Protein AF-A0A7K1ZPM9-F1 (afdb_monomer_lite)

Radius of gyration: 17.58 Å; chains: 1; bounding box: 45×34×34 Å

pLDDT: mean 94.52, std 7.37, range [56.03, 98.38]

Secondary structure (DSSP, 8-state):
-PPP--------HHHHHHHHHHHHHTT--HHHHHHHHHHHHHHHHHH-HHHHHHHHHHHHHHHHHHH-

Foldseek 3Di:
DPDDDDDDDDDDPVVVVVLVVVCVVVVHDSVVVVVVVVCVVVVVLVVDPVSVVVVVVVVVVVVVVVVD

Structure (mmCIF, N/CA/C/O backbone):
data_AF-A0A7K1ZPM9-F1
#
_entry.id   AF-A0A7K1ZPM9-F1
#
loop_
_atom_site.group_PDB
_atom_site.id
_atom_site.type_symbol
_atom_site.label_atom_id
_atom_site.label_alt_id
_atom_site.label_comp_id
_atom_site.label_asym_id
_atom_site.label_entity_id
_atom_site.label_seq_id
_atom_site.pdbx_PDB_ins_code
_atom_site.Cartn_x
_atom_site.Cartn_y
_atom_site.Cartn_z
_atom_site.occupancy
_atom_site.B_iso_or_equiv
_atom_site.auth_seq_id
_atom_site.auth_comp_id
_atom_site.auth_asym_id
_atom_site.auth_atom_id
_atom_site.pdbx_PDB_model_num
ATOM 1 N N . MET A 1 1 ? 3.499 -21.725 1.349 1.00 56.03 1 MET A N 1
ATOM 2 C CA . MET A 1 1 ? 3.012 -20.440 1.912 1.00 56.03 1 MET A CA 1
ATOM 3 C C . MET A 1 1 ? 3.723 -19.284 1.217 1.00 56.03 1 MET A C 1
ATOM 5 O O . MET A 1 1 ? 4.923 -19.394 0.996 1.00 56.03 1 MET A O 1
ATOM 9 N N . LYS A 1 2 ? 3.029 -18.194 0.850 1.00 74.62 2 LYS A N 1
ATOM 10 C CA . LYS A 1 2 ? 3.709 -16.971 0.373 1.00 74.62 2 LYS A CA 1
ATOM 11 C C . LYS A 1 2 ? 4.547 -16.393 1.521 1.00 74.62 2 LYS A C 1
ATOM 13 O O . LYS A 1 2 ? 4.048 -16.285 2.637 1.00 74.62 2 LYS A O 1
ATOM 18 N N . LYS A 1 3 ? 5.809 -16.045 1.256 1.00 87.25 3 LYS A N 1
ATOM 19 C CA . LYS A 1 3 ? 6.719 -15.455 2.250 1.00 87.25 3 LYS A CA 1
ATOM 20 C C . LYS A 1 3 ? 6.199 -14.069 2.653 1.00 87.25 3 LYS A C 1
ATOM 22 O O . LYS A 1 3 ? 6.047 -13.205 1.792 1.00 87.25 3 LYS A O 1
ATOM 27 N N . ILE A 1 4 ? 5.913 -13.869 3.939 1.00 88.94 4 ILE A N 1
ATOM 28 C CA . ILE A 1 4 ? 5.505 -12.569 4.489 1.00 88.94 4 ILE A CA 1
ATOM 29 C C . ILE A 1 4 ? 6.770 -11.777 4.821 1.00 88.94 4 ILE A C 1
ATOM 31 O O . ILE A 1 4 ? 7.704 -12.314 5.416 1.00 88.94 4 ILE A O 1
ATOM 35 N N . LYS A 1 5 ? 6.802 -10.500 4.437 1.00 91.31 5 LYS A N 1
ATOM 36 C CA . LYS A 1 5 ? 7.852 -9.555 4.826 1.00 91.31 5 LYS A CA 1
ATOM 37 C C . LYS A 1 5 ? 7.199 -8.396 5.571 1.00 91.31 5 LYS A C 1
ATOM 39 O O . LYS A 1 5 ? 6.362 -7.707 4.997 1.00 91.31 5 LYS A O 1
ATOM 44 N N . ALA A 1 6 ? 7.568 -8.204 6.836 1.00 93.50 6 ALA A N 1
ATOM 45 C CA . ALA A 1 6 ? 7.140 -7.040 7.603 1.00 93.50 6 ALA A CA 1
ATOM 46 C C . ALA A 1 6 ? 7.797 -5.771 7.039 1.00 93.50 6 ALA A C 1
ATOM 48 O O . ALA A 1 6 ? 8.965 -5.793 6.642 1.00 93.50 6 ALA A O 1
ATOM 49 N N . MET A 1 7 ? 7.033 -4.683 6.976 1.00 92.88 7 MET A N 1
ATOM 50 C CA . MET A 1 7 ? 7.480 -3.385 6.473 1.00 92.88 7 MET A CA 1
ATOM 51 C C . MET A 1 7 ? 6.849 -2.274 7.312 1.00 92.88 7 MET A C 1
ATOM 53 O O . MET A 1 7 ? 5.691 -2.390 7.707 1.00 92.88 7 MET A O 1
ATOM 57 N N . THR A 1 8 ? 7.601 -1.200 7.544 1.00 94.38 8 THR A N 1
ATOM 58 C CA . THR A 1 8 ? 7.123 0.009 8.227 1.00 94.38 8 THR A CA 1
ATOM 59 C C . THR A 1 8 ? 6.954 1.121 7.201 1.00 94.38 8 THR A C 1
ATOM 61 O O . THR A 1 8 ? 7.845 1.343 6.382 1.00 94.38 8 THR A O 1
ATOM 64 N N . ILE A 1 9 ? 5.824 1.823 7.248 1.00 91.81 9 ILE A N 1
ATOM 65 C CA . ILE A 1 9 ? 5.524 2.971 6.387 1.00 91.81 9 ILE A CA 1
ATOM 66 C C . ILE A 1 9 ? 5.401 4.196 7.289 1.00 91.81 9 ILE A C 1
ATOM 68 O O . ILE A 1 9 ? 4.813 4.111 8.365 1.00 91.81 9 ILE A O 1
ATOM 72 N N . ARG A 1 10 ? 5.976 5.323 6.867 1.00 96.12 10 ARG A N 1
ATOM 73 C CA . ARG A 1 10 ? 5.762 6.611 7.531 1.00 96.12 10 ARG A CA 1
ATOM 74 C C . ARG A 1 10 ? 4.567 7.292 6.879 1.00 96.12 10 ARG A C 1
ATOM 76 O O . ARG A 1 10 ? 4.547 7.424 5.659 1.00 96.12 10 ARG A O 1
ATOM 83 N N . LEU A 1 11 ? 3.610 7.702 7.697 1.00 95.88 11 LEU A N 1
ATOM 84 C CA . LEU A 1 11 ? 2.437 8.467 7.291 1.00 95.88 11 LEU A CA 1
ATOM 85 C C . LEU A 1 11 ? 2.497 9.837 7.959 1.00 95.88 11 LEU A C 1
ATOM 87 O O . LEU A 1 11 ? 3.110 9.985 9.021 1.00 95.88 11 LEU A O 1
ATOM 91 N N . THR A 1 12 ? 1.860 10.831 7.350 1.00 98.38 12 THR A N 1
ATOM 92 C CA . THR A 1 12 ? 1.544 12.060 8.082 1.00 98.38 12 THR A CA 1
ATOM 93 C C . THR A 1 12 ? 0.520 11.750 9.180 1.00 98.38 12 THR A C 1
ATOM 95 O O . THR A 1 12 ? -0.187 10.741 9.121 1.00 98.38 12 THR A O 1
ATOM 98 N N . ALA A 1 13 ? 0.425 12.614 10.194 1.00 97.94 13 ALA A N 1
ATOM 99 C CA . ALA A 1 13 ? -0.569 12.456 11.260 1.00 97.94 13 ALA A CA 1
ATOM 100 C C . ALA A 1 13 ? -2.011 12.447 10.713 1.00 97.94 13 ALA A C 1
ATOM 102 O O . ALA A 1 13 ? -2.855 11.683 11.177 1.00 97.94 13 ALA A O 1
ATOM 103 N N . GLU A 1 14 ? -2.262 13.252 9.679 1.00 98.25 14 GLU A N 1
ATOM 104 C CA . GLU A 1 14 ? -3.539 13.302 8.967 1.00 98.25 14 GLU A CA 1
ATOM 105 C C . GLU A 1 14 ? -3.852 11.962 8.288 1.00 98.25 14 GLU A C 1
ATOM 107 O O . GLU A 1 14 ? -4.877 11.354 8.580 1.00 98.25 14 GLU A O 1
ATOM 112 N N . GLN A 1 15 ? -2.920 11.422 7.496 1.00 97.50 15 GLN A N 1
ATOM 113 C CA . GLN A 1 15 ? -3.099 10.128 6.827 1.00 97.50 15 GLN A CA 1
ATOM 114 C C . GLN A 1 15 ? -3.302 8.971 7.812 1.00 97.50 15 GLN A C 1
ATOM 116 O O . GLN A 1 15 ? -4.049 8.038 7.521 1.00 97.50 15 GLN A O 1
ATOM 121 N N . ALA A 1 16 ? -2.630 9.004 8.967 1.00 97.62 16 ALA A N 1
ATOM 122 C CA . ALA A 1 16 ? -2.831 8.008 10.014 1.00 97.62 16 ALA A CA 1
ATOM 123 C C . ALA A 1 16 ? -4.258 8.081 10.581 1.00 97.62 16 ALA A C 1
ATOM 125 O O . ALA A 1 16 ? -4.935 7.058 10.653 1.00 97.62 16 ALA A O 1
ATOM 126 N N . THR A 1 17 ? -4.737 9.292 10.883 1.00 98.31 17 THR A N 1
ATOM 127 C CA . THR A 1 17 ? -6.103 9.535 11.377 1.00 98.31 17 THR A CA 1
ATOM 128 C C . THR A 1 17 ? -7.166 9.081 10.372 1.00 98.31 17 THR A C 1
ATOM 130 O O . THR A 1 17 ? -8.129 8.400 10.733 1.00 98.3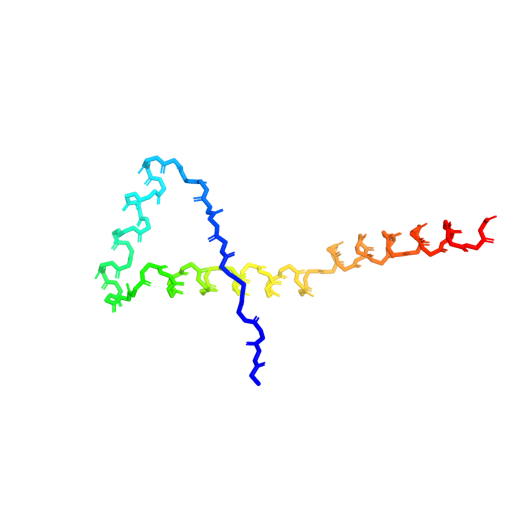1 17 THR A O 1
ATOM 133 N N . GLU A 1 18 ? -6.993 9.417 9.092 1.00 97.94 18 GLU A N 1
ATOM 134 C CA . GLU A 1 18 ? -7.904 8.995 8.023 1.00 97.94 18 GLU A CA 1
ATOM 135 C C . GLU A 1 18 ? -7.943 7.468 7.888 1.00 97.94 18 GLU A C 1
ATOM 137 O O . GLU A 1 18 ? -9.017 6.864 7.833 1.00 97.94 18 GLU A O 1
ATOM 142 N N . LEU A 1 19 ? -6.773 6.824 7.892 1.00 97.44 19 LEU A N 1
ATOM 143 C CA . LEU A 1 19 ? -6.654 5.373 7.791 1.00 97.44 19 LEU A CA 1
ATOM 144 C C . LEU A 1 19 ? -7.302 4.652 8.981 1.00 97.44 19 LEU A C 1
ATOM 146 O O . LEU A 1 19 ? -7.984 3.643 8.786 1.00 97.44 19 LEU A O 1
ATOM 150 N N . GLU A 1 20 ? -7.106 5.157 10.199 1.00 97.81 20 GLU A N 1
ATOM 151 C CA . GLU A 1 20 ? -7.748 4.644 11.415 1.00 97.81 20 GLU A CA 1
ATOM 152 C C . GLU A 1 20 ? -9.271 4.772 11.346 1.00 97.81 20 GLU A C 1
ATOM 154 O O . GLU A 1 20 ? -9.992 3.833 11.699 1.00 97.81 20 GLU A O 1
ATOM 159 N N . THR A 1 21 ? -9.762 5.900 10.831 1.00 98.25 21 THR A N 1
ATOM 160 C CA . THR A 1 21 ? -11.196 6.152 10.651 1.00 98.25 21 THR A CA 1
ATOM 161 C C . THR A 1 21 ? -11.808 5.142 9.683 1.00 98.25 21 THR A C 1
ATOM 163 O O . THR A 1 21 ? -12.786 4.477 10.028 1.00 98.25 21 THR A O 1
ATOM 166 N N . VAL A 1 22 ? -11.200 4.956 8.506 1.00 97.94 22 VAL A N 1
ATOM 167 C CA . VAL A 1 22 ? -11.648 3.969 7.507 1.00 97.94 22 VAL A CA 1
ATOM 168 C C . VAL A 1 22 ? -11.654 2.561 8.099 1.00 97.94 22 VAL A C 1
ATOM 170 O O . VAL A 1 22 ? -12.658 1.857 8.014 1.00 97.94 22 VAL A O 1
ATOM 173 N N . ALA A 1 23 ? -10.563 2.160 8.756 1.00 98.06 23 ALA A N 1
ATOM 174 C CA . ALA A 1 23 ? -10.447 0.841 9.373 1.00 98.06 23 ALA A CA 1
ATOM 175 C C . ALA A 1 23 ? -11.534 0.592 10.434 1.00 98.06 23 ALA A C 1
ATOM 177 O O . ALA A 1 23 ? -12.110 -0.498 10.495 1.00 98.06 23 ALA A O 1
ATOM 178 N N . THR A 1 24 ? -11.845 1.615 11.233 1.00 98.38 24 THR A N 1
ATOM 179 C CA . THR A 1 24 ? -12.873 1.559 12.277 1.00 98.38 24 THR A CA 1
ATOM 180 C C . THR A 1 24 ? -14.271 1.404 11.683 1.00 98.38 24 THR A C 1
ATOM 182 O O . THR A 1 24 ? -15.014 0.512 12.099 1.00 98.38 24 THR A O 1
ATOM 185 N N . VAL A 1 25 ? -14.623 2.222 10.686 1.00 98.31 25 VAL A N 1
ATOM 186 C CA . VAL A 1 25 ? -15.931 2.169 10.009 1.00 98.31 25 VAL A CA 1
ATOM 187 C C . VAL A 1 25 ? -16.130 0.825 9.302 1.00 98.31 25 VAL A C 1
ATOM 189 O O . VAL A 1 25 ? -17.178 0.196 9.457 1.00 98.31 25 VAL A O 1
ATOM 192 N N . ASP A 1 26 ? -15.098 0.335 8.613 1.00 97.25 26 ASP A N 1
ATOM 193 C CA . ASP A 1 26 ? -15.134 -0.930 7.871 1.00 97.25 26 ASP A CA 1
ATOM 194 C C . ASP A 1 26 ? -14.997 -2.174 8.766 1.00 97.25 26 ASP A C 1
ATOM 196 O O . ASP A 1 26 ? -15.064 -3.305 8.270 1.00 97.25 26 ASP A O 1
ATOM 200 N N . LYS A 1 27 ? -14.794 -1.989 10.080 1.00 97.75 27 LYS A N 1
ATOM 201 C CA . LYS A 1 27 ? -14.546 -3.050 11.073 1.00 97.75 27 LYS A CA 1
ATOM 202 C C . LYS A 1 27 ? -13.413 -3.991 10.653 1.00 97.75 27 LYS A C 1
ATOM 204 O O . LYS A 1 27 ? -13.514 -5.213 10.775 1.00 97.75 27 LYS A O 1
ATOM 209 N N . GLN A 1 28 ? -12.328 -3.422 10.135 1.00 97.56 28 GLN A N 1
ATOM 210 C CA . GLN A 1 28 ? -11.174 -4.165 9.638 1.00 97.56 28 GLN A CA 1
ATOM 211 C C . GLN A 1 28 ? -9.890 -3.737 10.345 1.00 97.56 28 GLN A C 1
ATOM 213 O O . GLN A 1 28 ? -9.721 -2.568 10.675 1.00 97.56 28 GLN A O 1
ATOM 218 N N . PRO A 1 29 ? -8.923 -4.653 10.532 1.00 97.56 29 PRO A N 1
ATOM 219 C CA . PRO A 1 29 ? -7.596 -4.260 10.977 1.00 97.56 29 PRO A CA 1
ATOM 220 C C . PRO A 1 29 ? -6.961 -3.280 9.983 1.00 97.56 29 PRO A C 1
ATOM 222 O O . PRO A 1 29 ? -7.004 -3.521 8.776 1.00 97.56 29 PRO A O 1
ATOM 225 N N . ILE A 1 30 ? -6.258 -2.256 10.479 1.00 95.94 30 ILE A N 1
ATOM 226 C CA . ILE A 1 30 ? -5.497 -1.301 9.646 1.00 95.94 30 ILE A CA 1
ATOM 227 C C . IL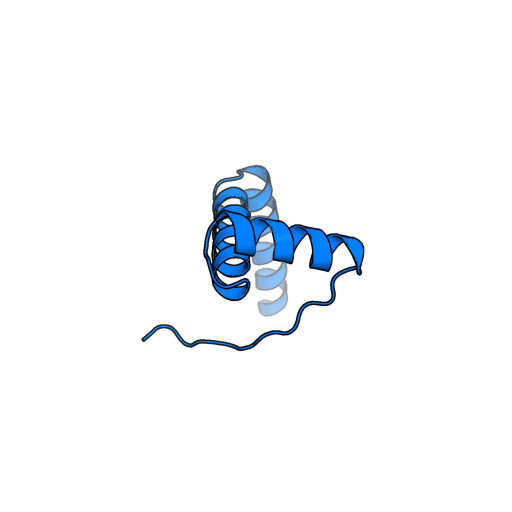E A 1 30 ? -4.592 -2.031 8.640 1.00 95.94 30 ILE A C 1
ATOM 229 O O . ILE A 1 30 ? -4.512 -1.669 7.468 1.00 95.94 30 ILE A O 1
ATOM 233 N N . SER A 1 31 ? -3.947 -3.120 9.076 1.00 94.81 31 SER A N 1
ATOM 234 C CA . SER A 1 31 ? -3.086 -3.926 8.202 1.00 94.81 31 SER A CA 1
ATOM 235 C C . SER A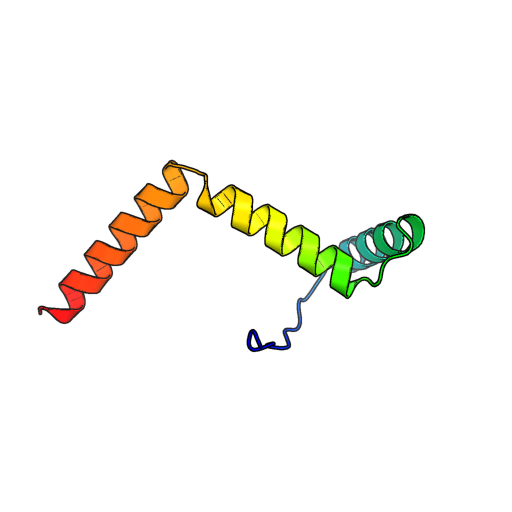 1 31 ? -3.828 -4.544 7.012 1.00 94.81 31 SER A C 1
ATOM 237 O O . SER A 1 31 ? -3.230 -4.717 5.953 1.00 94.81 31 SER A O 1
ATOM 239 N N . GLU A 1 32 ? -5.114 -4.864 7.155 1.00 96.25 32 GLU A N 1
ATOM 240 C CA . GLU A 1 32 ? -5.938 -5.400 6.073 1.00 96.25 32 GLU A CA 1
ATOM 241 C C . GLU A 1 32 ? -6.352 -4.303 5.093 1.00 96.25 32 GLU A C 1
ATOM 243 O O . GLU A 1 32 ? -6.235 -4.498 3.883 1.00 96.25 32 GLU A O 1
ATOM 248 N N . VAL A 1 33 ? -6.730 -3.126 5.601 1.00 96.69 33 VAL A N 1
ATOM 249 C CA . VAL A 1 33 ? -7.013 -1.943 4.774 1.00 96.69 33 VAL A CA 1
ATOM 250 C C . VAL A 1 33 ? -5.797 -1.591 3.912 1.00 96.69 33 VAL A C 1
ATOM 252 O O . VAL A 1 33 ? -5.906 -1.479 2.689 1.00 96.69 33 VAL A O 1
ATOM 255 N N . ILE A 1 34 ? -4.605 -1.539 4.515 1.00 95.94 34 ILE A N 1
ATOM 256 C CA . ILE A 1 34 ? -3.352 -1.284 3.794 1.00 95.94 34 ILE A CA 1
ATOM 257 C C . ILE A 1 34 ? -3.039 -2.386 2.777 1.00 95.94 34 ILE A C 1
ATOM 259 O O . ILE A 1 34 ? -2.660 -2.083 1.644 1.00 95.94 34 ILE A O 1
ATOM 263 N N . ARG A 1 35 ? -3.224 -3.668 3.124 1.00 94.62 35 ARG A N 1
ATOM 264 C CA . ARG A 1 35 ? -3.022 -4.769 2.167 1.00 94.62 35 ARG A CA 1
ATOM 265 C C . ARG A 1 35 ? -3.930 -4.633 0.947 1.00 94.62 35 ARG A C 1
ATOM 267 O O . ARG A 1 35 ? -3.448 -4.800 -0.175 1.00 94.62 35 ARG A O 1
ATOM 274 N N . LYS A 1 36 ? -5.209 -4.303 1.148 1.00 96.06 36 LYS A N 1
ATOM 275 C CA . LYS A 1 36 ? -6.172 -4.078 0.061 1.00 96.06 36 LYS A CA 1
ATOM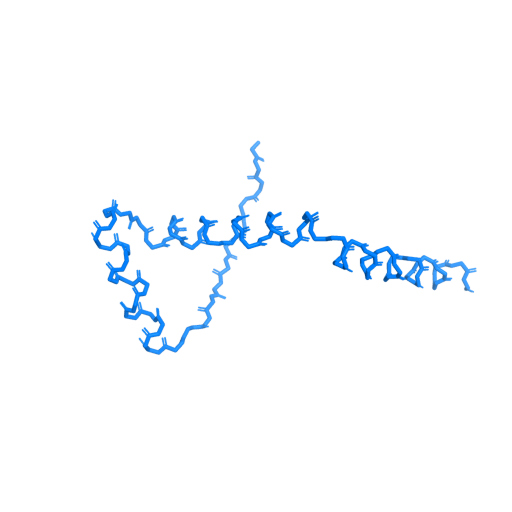 276 C C . LYS A 1 36 ? -5.781 -2.881 -0.799 1.00 96.06 36 LYS A C 1
ATOM 278 O O . LYS A 1 36 ? -5.755 -3.017 -2.021 1.00 96.06 36 LYS A O 1
ATOM 283 N N . ALA A 1 37 ? -5.402 -1.760 -0.185 1.00 95.62 37 ALA A N 1
ATOM 284 C CA . ALA A 1 37 ? -4.952 -0.566 -0.898 1.00 95.62 37 ALA A CA 1
ATOM 285 C C . ALA A 1 37 ? -3.720 -0.851 -1.777 1.00 95.62 37 ALA A C 1
ATOM 287 O O . ALA A 1 37 ? -3.713 -0.529 -2.967 1.00 95.62 37 ALA A O 1
ATOM 288 N N . ILE A 1 38 ? -2.712 -1.543 -1.232 1.00 95.81 38 ILE A N 1
ATOM 289 C CA . ILE A 1 38 ? -1.511 -1.949 -1.979 1.00 95.81 38 ILE A CA 1
ATOM 290 C C . ILE A 1 38 ? -1.881 -2.892 -3.129 1.00 95.81 38 ILE A C 1
ATOM 292 O O . ILE A 1 38 ? -1.428 -2.695 -4.258 1.00 95.81 38 ILE A O 1
ATOM 296 N N . ALA A 1 39 ? -2.705 -3.912 -2.870 1.00 96.44 39 ALA A N 1
ATOM 297 C CA . ALA A 1 39 ? -3.112 -4.878 -3.886 1.00 96.44 39 ALA A CA 1
ATOM 298 C C . ALA A 1 39 ? -3.890 -4.213 -5.029 1.00 96.44 39 ALA A C 1
ATOM 300 O O . ALA A 1 39 ? -3.626 -4.503 -6.198 1.00 96.44 39 ALA A O 1
ATOM 301 N N . HIS A 1 40 ? -4.800 -3.296 -4.696 1.00 97.56 40 HIS A N 1
ATOM 302 C CA . HIS A 1 40 ? -5.556 -2.515 -5.665 1.00 97.56 40 HIS A CA 1
ATOM 303 C C . HIS A 1 40 ? -4.626 -1.647 -6.518 1.00 97.56 40 HIS A C 1
ATOM 305 O O . HIS A 1 40 ? -4.639 -1.761 -7.744 1.00 97.56 40 HIS A O 1
ATOM 311 N N . HIS A 1 41 ? -3.761 -0.849 -5.885 1.00 97.62 41 HIS A N 1
ATOM 312 C CA . HIS A 1 41 ? -2.843 0.042 -6.590 1.00 97.62 41 HIS A CA 1
ATOM 313 C C . HIS A 1 41 ? -1.888 -0.732 -7.510 1.00 97.62 41 HIS A C 1
ATOM 315 O O . HIS A 1 41 ? -1.814 -0.462 -8.708 1.00 97.62 41 HIS A O 1
ATOM 321 N N . VAL A 1 42 ? -1.200 -1.753 -6.988 1.00 96.81 42 VAL A N 1
ATOM 322 C CA . VAL A 1 42 ? -0.276 -2.578 -7.784 1.00 96.81 42 VAL A CA 1
ATOM 323 C C . VAL A 1 42 ? -1.020 -3.318 -8.896 1.00 96.81 42 VAL A C 1
ATOM 325 O O . VAL A 1 42 ? -0.511 -3.424 -10.012 1.00 96.81 42 VAL A O 1
ATOM 328 N N . GLY A 1 43 ? -2.224 -3.820 -8.621 1.00 97.50 43 GLY A N 1
ATOM 329 C CA . GLY A 1 43 ? -3.074 -4.469 -9.615 1.00 97.50 43 GLY A CA 1
ATOM 330 C C . GLY A 1 43 ? -3.454 -3.533 -10.763 1.00 97.50 43 GLY A C 1
ATOM 331 O O . GLY A 1 43 ? -3.366 -3.937 -11.922 1.00 97.50 43 GLY A O 1
ATOM 332 N N . ALA A 1 44 ? -3.812 -2.285 -10.455 1.00 97.62 44 ALA A N 1
ATOM 333 C CA . ALA A 1 44 ? -4.104 -1.256 -11.447 1.00 97.62 44 ALA A CA 1
ATOM 334 C C . ALA A 1 44 ? -2.860 -0.911 -12.283 1.00 97.62 44 ALA A C 1
ATOM 336 O O . ALA A 1 44 ? -2.912 -0.987 -13.510 1.00 97.62 44 ALA A O 1
ATOM 337 N N . ARG A 1 45 ? -1.709 -0.651 -11.640 1.00 97.38 45 ARG A N 1
ATOM 338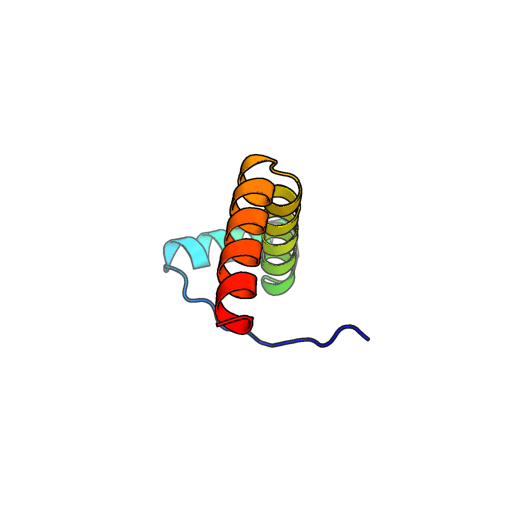 C CA . ARG A 1 45 ? -0.436 -0.378 -12.340 1.00 97.38 45 ARG A CA 1
ATOM 339 C C . ARG A 1 45 ? -0.039 -1.518 -13.276 1.00 97.38 45 ARG A C 1
ATOM 341 O O . ARG A 1 45 ? 0.349 -1.271 -14.407 1.00 97.38 45 ARG A O 1
ATOM 348 N N . LYS A 1 46 ? -0.199 -2.777 -12.858 1.00 95.56 46 LYS A N 1
ATOM 349 C CA . LYS A 1 46 ? 0.098 -3.947 -13.705 1.00 95.56 46 LYS A CA 1
ATOM 350 C C . LYS A 1 46 ? -0.764 -4.046 -14.961 1.00 95.56 46 LYS A C 1
ATOM 352 O O . LYS A 1 46 ? -0.379 -4.766 -15.878 1.00 95.56 46 LYS A O 1
ATOM 357 N N . LYS A 1 47 ? -1.937 -3.411 -14.998 1.00 95.69 47 LYS A N 1
ATOM 358 C CA . LYS A 1 47 ? -2.829 -3.418 -16.166 1.00 95.69 47 LYS A CA 1
ATOM 359 C C . LYS A 1 47 ? -2.592 -2.224 -17.090 1.00 95.69 47 LYS A C 1
ATOM 361 O O . LYS A 1 47 ? -2.893 -2.353 -18.271 1.00 95.69 47 LYS A O 1
ATOM 366 N N . ASP A 1 48 ? -2.015 -1.141 -16.576 1.00 97.88 48 ASP A N 1
ATOM 367 C CA . ASP A 1 48 ? -1.704 0.080 -17.322 1.00 97.88 48 ASP A CA 1
ATOM 368 C C . ASP A 1 48 ? -0.691 -0.188 -18.462 1.00 97.88 48 ASP A C 1
ATOM 370 O O . ASP A 1 48 ? 0.434 -0.620 -18.182 1.00 97.88 48 ASP A O 1
ATOM 374 N N . PRO A 1 49 ? -1.064 0.048 -19.739 1.00 96.88 49 PRO A N 1
ATOM 375 C CA . PRO A 1 49 ? -0.162 -0.101 -20.882 1.00 96.88 49 PRO A CA 1
ATOM 376 C C . PRO A 1 49 ? 1.103 0.755 -20.771 1.00 96.88 49 PRO A C 1
ATOM 378 O O . PRO A 1 49 ? 2.196 0.234 -20.967 1.00 96.88 49 PRO A O 1
ATOM 381 N N . VAL A 1 50 ? 0.980 2.016 -20.347 1.00 97.44 50 VAL A N 1
ATOM 382 C CA . VAL A 1 50 ? 2.118 2.945 -20.237 1.00 97.44 50 VAL A CA 1
ATOM 383 C C . VAL A 1 50 ? 3.115 2.444 -19.195 1.00 97.44 50 VAL A C 1
ATOM 385 O O . VAL A 1 50 ? 4.328 2.475 -19.401 1.00 97.44 50 VAL A O 1
ATOM 388 N N . PHE A 1 51 ? 2.614 1.915 -18.075 1.00 97.00 51 PHE A N 1
ATOM 389 C CA . PHE A 1 51 ? 3.471 1.291 -17.069 1.00 97.00 51 PHE A CA 1
ATOM 390 C C . PHE A 1 51 ? 4.186 0.046 -17.604 1.00 97.00 51 PHE A C 1
ATOM 392 O O . PHE A 1 51 ? 5.361 -0.157 -17.301 1.00 97.00 51 PHE A O 1
ATOM 399 N N . LYS A 1 52 ? 3.490 -0.798 -18.376 1.00 97.25 52 LYS A N 1
ATOM 400 C CA . LYS A 1 52 ? 4.085 -2.006 -18.968 1.00 97.25 52 LYS A CA 1
ATOM 401 C C . LYS A 1 52 ? 5.190 -1.662 -19.954 1.00 97.25 52 LYS A C 1
ATOM 403 O O . LYS A 1 52 ? 6.221 -2.326 -19.927 1.00 97.25 52 LYS A O 1
ATOM 408 N N . ASP A 1 53 ? 4.989 -0.647 -20.783 1.00 97.25 53 ASP A N 1
ATOM 409 C CA . ASP A 1 53 ? 5.979 -0.237 -21.776 1.00 97.25 53 ASP A CA 1
ATOM 410 C C . ASP A 1 53 ? 7.226 0.328 -21.091 1.00 97.25 53 ASP A C 1
ATOM 412 O O . ASP A 1 53 ? 8.323 -0.185 -21.304 1.00 97.25 53 ASP A O 1
ATOM 416 N N . GLY A 1 54 ? 7.058 1.235 -20.122 1.00 96.44 54 GLY A N 1
ATOM 417 C CA . GLY A 1 54 ? 8.183 1.725 -19.318 1.00 96.44 54 GLY A CA 1
ATOM 418 C C . GLY A 1 54 ? 8.904 0.621 -18.526 1.00 96.44 54 GLY A C 1
ATOM 419 O O . GLY A 1 54 ? 10.121 0.677 -18.328 1.00 96.44 54 GLY A O 1
ATOM 420 N N . LEU A 1 55 ? 8.180 -0.417 -18.085 1.00 96.69 55 LEU A N 1
ATOM 421 C CA . LEU A 1 55 ? 8.778 -1.588 -17.441 1.00 96.69 55 LEU A CA 1
ATOM 422 C C . LEU A 1 55 ? 9.619 -2.415 -18.426 1.00 96.69 55 LEU A C 1
ATOM 424 O O . LEU A 1 55 ? 10.720 -2.823 -18.056 1.00 96.69 55 LEU A O 1
ATOM 428 N N . ARG A 1 56 ? 9.134 -2.648 -19.653 1.00 96.19 56 ARG A N 1
ATOM 429 C CA . ARG A 1 56 ? 9.880 -3.366 -20.703 1.00 96.19 56 ARG A CA 1
ATOM 430 C C . ARG A 1 56 ? 11.168 -2.643 -21.058 1.00 96.19 56 ARG A C 1
ATOM 432 O O . ARG A 1 56 ? 12.231 -3.245 -20.967 1.00 96.19 56 ARG A O 1
ATOM 439 N N . GLU A 1 57 ? 11.095 -1.343 -21.326 1.00 96.75 57 GLU A N 1
ATOM 440 C CA . GLU A 1 57 ? 12.280 -0.544 -21.648 1.00 96.75 57 GLU A CA 1
ATOM 441 C C . GLU A 1 57 ? 13.331 -0.593 -20.532 1.00 96.75 57 GLU A C 1
ATOM 443 O O . GLU A 1 57 ? 14.535 -0.671 -20.782 1.00 96.75 57 GLU A O 1
ATOM 448 N N . ARG A 1 58 ? 12.891 -0.545 -19.267 1.00 95.81 58 ARG A N 1
ATOM 449 C CA . ARG A 1 58 ? 13.800 -0.649 -18.122 1.00 95.81 58 ARG A CA 1
ATOM 450 C C . ARG A 1 58 ? 14.486 -2.015 -18.063 1.00 95.81 58 ARG A C 1
ATOM 452 O O . ARG A 1 58 ? 15.663 -2.062 -17.713 1.00 95.81 58 ARG A O 1
ATOM 459 N N . ILE A 1 59 ? 13.766 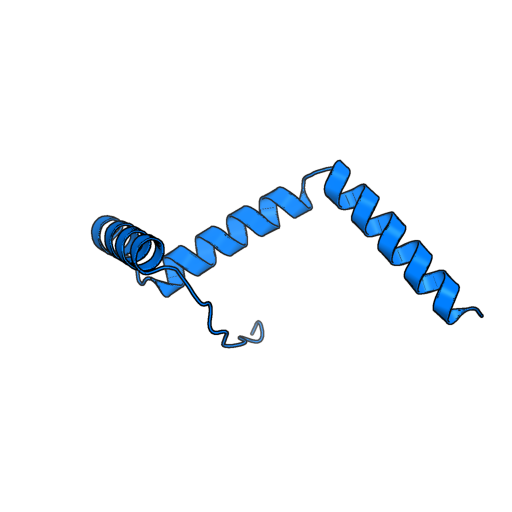-3.094 -18.371 1.00 96.94 59 ILE A N 1
ATOM 460 C CA . ILE A 1 59 ? 14.322 -4.452 -18.422 1.00 96.94 59 ILE A CA 1
ATOM 461 C C . ILE A 1 59 ? 15.343 -4.559 -19.554 1.00 96.94 59 ILE A C 1
ATOM 463 O O . ILE A 1 59 ? 16.460 -4.990 -19.296 1.00 96.94 59 ILE A O 1
ATOM 467 N N . GLU A 1 60 ? 15.004 -4.102 -20.759 1.00 96.56 60 GLU A N 1
ATOM 468 C CA . GLU A 1 60 ? 15.906 -4.139 -21.917 1.00 96.56 60 GLU A CA 1
ATOM 469 C C . GLU A 1 60 ? 17.210 -3.382 -21.649 1.00 96.56 60 GLU A C 1
ATOM 471 O O . GLU A 1 60 ? 18.295 -3.889 -21.927 1.00 96.56 60 GLU A O 1
ATOM 476 N N . ARG A 1 61 ? 17.133 -2.186 -21.046 1.00 93.69 61 ARG A N 1
ATOM 477 C CA . ARG A 1 61 ? 18.336 -1.433 -20.650 1.00 93.69 61 ARG A CA 1
ATOM 478 C C . ARG A 1 61 ? 19.182 -2.188 -19.629 1.00 93.69 61 ARG A C 1
ATOM 480 O O . ARG A 1 61 ? 20.399 -2.200 -19.751 1.00 93.69 61 ARG A O 1
ATOM 487 N N . ALA A 1 62 ? 18.551 -2.806 -18.632 1.00 95.38 62 ALA A N 1
ATOM 488 C CA . ALA A 1 62 ? 19.268 -3.580 -17.624 1.00 95.38 62 ALA A CA 1
ATOM 489 C C . ALA A 1 62 ? 19.908 -4.853 -18.206 1.00 95.38 62 ALA A C 1
ATOM 491 O O . ALA A 1 62 ? 20.981 -5.233 -17.758 1.00 95.38 62 ALA A O 1
ATOM 492 N N . GLN A 1 63 ? 19.273 -5.493 -19.193 1.00 95.00 63 GLN A N 1
ATOM 493 C CA . GLN A 1 63 ? 19.817 -6.670 -19.878 1.00 95.00 63 GLN A CA 1
ATOM 494 C C . GLN A 1 63 ? 21.057 -6.327 -20.701 1.00 95.00 63 GLN A C 1
ATOM 496 O O . GLN A 1 63 ? 22.054 -7.026 -20.573 1.00 95.00 63 GLN A O 1
ATOM 501 N N . LYS A 1 64 ? 21.038 -5.217 -21.450 1.00 94.31 64 LYS A N 1
ATOM 502 C CA . LYS A 1 64 ? 22.215 -4.747 -22.203 1.00 94.31 64 LYS A CA 1
ATOM 503 C C . LYS A 1 64 ? 23.448 -4.570 -21.309 1.00 94.31 64 LYS A C 1
ATOM 505 O O . LYS A 1 64 ? 24.525 -4.997 -21.681 1.00 94.31 64 LYS A O 1
ATOM 510 N N . MET A 1 65 ? 23.270 -4.047 -20.092 1.00 92.69 65 MET A N 1
ATOM 511 C CA . MET A 1 65 ? 24.369 -3.878 -19.126 1.00 92.69 65 MET A CA 1
ATOM 512 C C . MET A 1 65 ? 24.999 -5.189 -18.626 1.00 92.69 65 MET A C 1
ATOM 514 O O . MET A 1 65 ? 26.032 -5.134 -17.969 1.00 92.69 65 MET A O 1
ATOM 518 N N . LEU A 1 66 ? 24.358 -6.344 -18.827 1.00 93.25 66 LEU A N 1
ATOM 519 C CA . LEU A 1 66 ? 24.927 -7.650 -18.470 1.00 93.25 66 LEU A CA 1
ATOM 520 C C . LEU A 1 66 ? 25.729 -8.276 -19.621 1.00 93.25 66 LEU A C 1
ATOM 522 O O . LEU A 1 66 ? 26.424 -9.262 -19.388 1.00 93.25 66 LEU A O 1
ATOM 526 N N . GLU A 1 67 ? 25.570 -7.762 -20.842 1.00 86.56 67 GLU A N 1
ATOM 527 C CA . GLU A 1 67 ? 26.205 -8.267 -22.067 1.00 86.56 67 GLU A CA 1
ATOM 528 C C . GLU A 1 67 ? 27.477 -7.479 -22.447 1.00 86.56 67 GLU A C 1
ATOM 530 O O . GLU A 1 67 ? 28.212 -7.928 -23.327 1.00 86.56 67 GLU A O 1
ATOM 535 N N . ASP A 1 68 ? 27.739 -6.356 -21.763 1.00 58.72 68 ASP A N 1
ATOM 536 C CA . ASP A 1 68 ? 28.958 -5.530 -21.840 1.00 58.72 68 ASP A CA 1
ATOM 537 C C . ASP A 1 68 ? 30.032 -5.991 -20.830 1.00 58.72 68 ASP A C 1
ATOM 539 O O . ASP A 1 68 ? 31.231 -5.999 -21.198 1.00 58.72 68 ASP A O 1
#

Sequence (68 aa):
MKKIKAMTIRLTAEQATELETVATVDKQPISEVIRKAIAHHVGARKKDPVFKDGLRERIERAQKMLED